Protein AF-A0A9D0G9B3-F1 (afdb_monomer_lite)

Radius of gyration: 35.23 Å; chains: 1; bounding box: 88×54×95 Å

pLDDT: mean 70.29, std 24.46, range [26.31, 97.94]

Foldseek 3Di:
DDDDPDDDPPPDDPPPDDPDPPPPPPPPPPPDDPDDPDDPDPDPPPVNVVVVVVVVVVVVVVVVVVCVVDDDDDDDDDDPVLQVVLVVCCVVVVDVHSVRSVVVVVVVVCVVCVVVVVVVVVVVVVVVVVVVVVVVVVVVVVVVVVVPPPPDDPDDDD

Structure (mmCIF, N/CA/C/O backbone):
data_AF-A0A9D0G9B3-F1
#
_entry.id   AF-A0A9D0G9B3-F1
#
loop_
_atom_site.group_PDB
_atom_site.id
_atom_site.type_symbol
_atom_site.label_atom_id
_atom_site.label_alt_id
_atom_site.label_comp_id
_atom_site.label_asym_id
_atom_site.label_entity_id
_atom_site.label_seq_id
_atom_site.pdbx_PDB_ins_code
_atom_site.Cartn_x
_atom_site.Cartn_y
_atom_site.Cartn_z
_atom_site.occupancy
_atom_site.B_iso_or_equiv
_atom_site.auth_seq_id
_atom_site.auth_comp_id
_atom_site.auth_asym_id
_atom_site.auth_atom_id
_atom_site.pdbx_PDB_model_num
ATOM 1 N N . MET A 1 1 ? -28.123 -44.249 -14.276 1.00 42.25 1 MET A N 1
ATOM 2 C CA . MET A 1 1 ? -26.913 -44.763 -14.942 1.00 42.25 1 MET A CA 1
ATOM 3 C C . MET A 1 1 ? -25.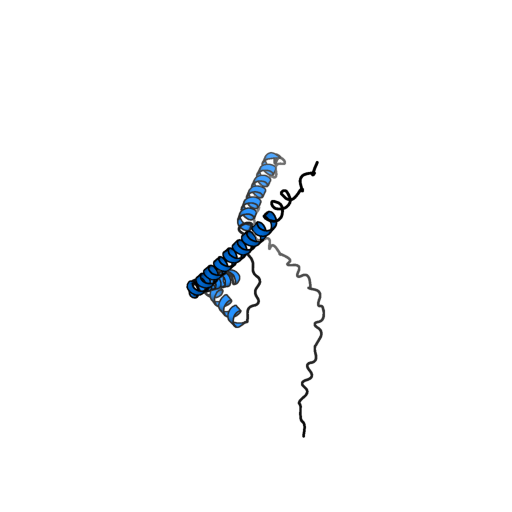841 -43.714 -14.762 1.00 42.25 1 MET A C 1
ATOM 5 O O . MET A 1 1 ? -26.049 -42.563 -15.113 1.00 42.25 1 MET A O 1
ATOM 9 N N . THR A 1 2 ? -24.833 -44.116 -14.010 1.00 41.25 2 THR A N 1
ATOM 10 C CA . THR A 1 2 ? -23.722 -43.370 -13.422 1.00 41.25 2 THR A CA 1
ATOM 11 C C . THR A 1 2 ? -22.561 -43.271 -14.396 1.00 41.25 2 THR A C 1
ATOM 13 O O . THR A 1 2 ? -22.170 -44.301 -14.929 1.00 41.25 2 THR A O 1
ATOM 16 N N . GLU A 1 3 ? -21.946 -42.098 -14.505 1.00 43.62 3 GLU A N 1
ATOM 17 C CA . GLU A 1 3 ? -20.531 -41.978 -14.865 1.00 43.62 3 GLU A CA 1
ATOM 18 C C . GLU A 1 3 ? -19.977 -40.733 -14.166 1.00 43.62 3 GLU A C 1
ATOM 20 O O . GLU A 1 3 ? -20.172 -39.599 -14.591 1.00 43.62 3 GLU A O 1
ATOM 25 N N . GLN A 1 4 ? -19.400 -40.960 -12.985 1.00 40.56 4 GLN A N 1
ATOM 26 C CA . GLN A 1 4 ? -18.558 -39.996 -12.288 1.00 40.56 4 GLN A CA 1
ATOM 27 C C . GLN A 1 4 ? -17.122 -40.334 -12.678 1.00 40.56 4 GLN A C 1
ATOM 29 O O . GLN A 1 4 ? -16.607 -41.387 -12.301 1.00 40.56 4 GLN A O 1
ATOM 34 N N . GLU A 1 5 ? -16.503 -39.466 -13.470 1.00 47.06 5 GLU A N 1
ATOM 35 C CA . GLU A 1 5 ? -15.103 -39.581 -13.854 1.00 47.06 5 GLU A CA 1
ATOM 36 C C . GLU A 1 5 ? -14.236 -39.196 -12.646 1.00 47.06 5 GLU A C 1
ATOM 38 O O . GLU A 1 5 ? -14.164 -38.042 -12.222 1.00 47.06 5 GLU A O 1
ATOM 43 N N . LYS A 1 6 ? -13.662 -40.219 -12.011 1.00 37.16 6 LYS A N 1
ATOM 44 C CA . LYS A 1 6 ? -12.799 -40.114 -10.835 1.00 37.16 6 LYS A CA 1
ATOM 45 C C . LYS A 1 6 ? -11.426 -39.608 -11.289 1.00 37.16 6 LYS A C 1
ATOM 47 O O . LYS A 1 6 ? -10.610 -40.390 -11.761 1.00 37.16 6 LYS A O 1
ATOM 52 N N . ILE A 1 7 ? -11.178 -38.307 -11.152 1.00 37.78 7 ILE A N 1
ATOM 53 C CA . ILE A 1 7 ? -9.847 -37.719 -11.351 1.00 37.78 7 ILE A CA 1
ATOM 54 C C . ILE A 1 7 ? -9.007 -38.046 -10.112 1.00 37.78 7 ILE A C 1
ATOM 56 O O . ILE A 1 7 ? -9.196 -37.485 -9.033 1.00 37.78 7 ILE A O 1
ATOM 60 N N . GLU A 1 8 ? -8.117 -39.017 -10.266 1.00 31.92 8 GLU A N 1
ATOM 61 C CA . GLU A 1 8 ? -7.150 -39.441 -9.261 1.00 31.92 8 GLU A CA 1
ATOM 62 C C . GLU A 1 8 ? -5.968 -38.461 -9.292 1.00 31.92 8 GLU A C 1
ATOM 64 O O . GLU A 1 8 ? -5.116 -38.511 -10.176 1.00 31.92 8 GLU A O 1
ATOM 69 N N . VAL A 1 9 ? -5.965 -37.494 -8.371 1.00 35.31 9 VAL A N 1
ATOM 70 C CA . VAL A 1 9 ? -4.849 -36.556 -8.199 1.00 35.31 9 VAL A CA 1
ATOM 71 C C . VAL A 1 9 ? -3.769 -37.271 -7.396 1.00 35.31 9 VAL A C 1
ATOM 73 O O . VAL A 1 9 ? -3.850 -37.379 -6.174 1.00 35.31 9 VAL A O 1
ATOM 76 N N . GLU A 1 10 ? -2.778 -37.805 -8.102 1.00 31.34 10 GLU A N 1
ATOM 77 C CA . GLU A 1 10 ? -1.566 -38.374 -7.521 1.00 31.34 10 GLU A CA 1
ATOM 78 C C . GLU A 1 10 ? -0.746 -37.242 -6.880 1.00 31.34 10 GLU A C 1
ATOM 80 O O . GLU A 1 10 ? -0.084 -36.449 -7.553 1.00 31.34 10 GLU A O 1
ATOM 85 N N . ILE A 1 11 ? -0.848 -37.125 -5.555 1.00 33.12 11 ILE A N 1
ATOM 86 C CA . ILE A 1 11 ? -0.044 -36.204 -4.751 1.00 33.12 11 ILE A CA 1
ATOM 87 C C . ILE A 1 11 ? 1.375 -36.775 -4.722 1.00 33.12 11 ILE A C 1
ATOM 89 O O . ILE A 1 11 ? 1.686 -37.644 -3.910 1.00 33.12 11 ILE A O 1
ATOM 93 N N . LYS A 1 12 ? 2.240 -36.303 -5.625 1.00 34.31 12 LYS A N 1
ATOM 94 C CA . LYS A 1 12 ? 3.684 -36.483 -5.468 1.00 34.31 12 LYS A CA 1
ATOM 95 C C . LYS A 1 12 ? 4.131 -35.671 -4.259 1.00 34.31 12 LYS A C 1
ATOM 97 O O . LYS A 1 12 ? 4.050 -34.444 -4.268 1.00 34.31 12 LYS A O 1
ATOM 102 N N . GLU A 1 13 ? 4.568 -36.375 -3.222 1.00 38.06 13 GLU A N 1
ATOM 103 C CA . GLU A 1 13 ? 5.281 -35.796 -2.088 1.00 38.06 13 GLU A CA 1
ATOM 104 C C . GLU A 1 13 ? 6.464 -34.964 -2.618 1.00 38.06 13 GLU A C 1
ATOM 106 O O . GLU A 1 13 ? 7.226 -35.466 -3.452 1.00 38.06 13 GLU A O 1
ATOM 111 N N . PRO A 1 14 ? 6.624 -33.692 -2.209 1.00 40.31 14 PRO A N 1
ATOM 112 C CA . PRO A 1 14 ? 7.809 -32.933 -2.562 1.00 40.31 14 PRO A CA 1
ATOM 113 C C . PRO A 1 14 ? 8.982 -33.530 -1.788 1.00 40.31 14 PRO A C 1
ATOM 115 O O . PRO A 1 14 ? 9.062 -33.417 -0.566 1.00 40.31 14 PRO A O 1
ATOM 118 N N . THR A 1 15 ? 9.862 -34.210 -2.514 1.00 37.06 15 THR A N 1
ATOM 119 C CA . THR A 1 15 ? 11.151 -34.694 -2.032 1.00 37.06 15 THR A CA 1
ATOM 120 C C . THR A 1 15 ? 11.890 -33.538 -1.356 1.00 37.06 15 THR A C 1
ATOM 122 O O . THR A 1 15 ? 12.066 -32.479 -1.961 1.00 37.06 15 THR A O 1
ATOM 125 N N . GLU A 1 16 ? 12.301 -33.729 -0.100 1.00 39.22 16 GLU A N 1
ATOM 126 C CA . GLU A 1 16 ? 13.211 -32.830 0.613 1.00 39.22 16 GLU A CA 1
ATOM 127 C C . GLU A 1 16 ? 14.571 -32.824 -0.097 1.00 39.22 16 GLU A C 1
ATOM 129 O O . GLU A 1 16 ? 15.481 -33.583 0.234 1.00 39.22 16 GLU A O 1
ATOM 134 N N . GLU A 1 17 ? 14.717 -31.967 -1.101 1.00 45.44 17 GLU A N 1
ATOM 135 C CA . GLU A 1 17 ? 16.024 -31.560 -1.594 1.00 45.44 17 GLU A CA 1
ATOM 136 C C . GLU A 1 17 ? 16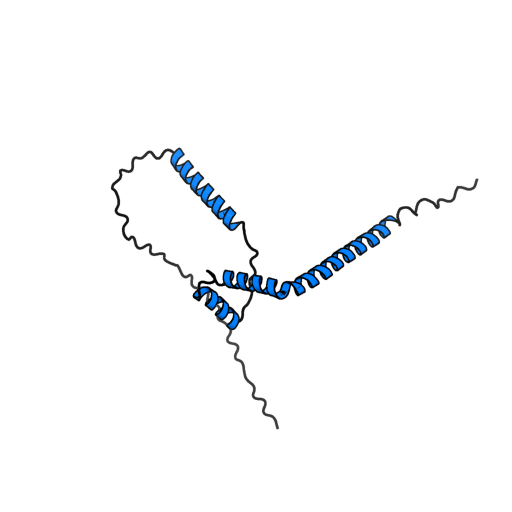.564 -30.496 -0.637 1.00 45.44 17 GLU A C 1
ATOM 138 O O . GLU A 1 17 ? 16.150 -29.335 -0.626 1.00 45.44 17 GLU A O 1
ATOM 143 N N . THR A 1 18 ? 17.471 -30.939 0.233 1.00 38.81 18 THR A N 1
ATOM 144 C CA . THR A 1 18 ? 18.415 -30.100 0.979 1.00 38.81 18 THR A CA 1
ATOM 145 C C . THR A 1 18 ? 18.911 -28.959 0.085 1.00 38.81 18 THR A C 1
ATOM 147 O O . THR A 1 18 ? 19.393 -29.252 -1.010 1.00 38.81 18 THR A O 1
ATOM 150 N N . PRO A 1 19 ? 18.845 -27.682 0.508 1.00 40.44 19 PRO A N 1
ATOM 151 C CA . PRO A 1 19 ? 19.373 -26.593 -0.298 1.00 40.44 19 PRO A CA 1
ATOM 152 C C . PRO A 1 19 ? 20.883 -26.779 -0.445 1.00 40.44 19 PRO A C 1
ATOM 154 O O . PRO A 1 19 ? 21.645 -26.669 0.519 1.00 40.44 19 PRO A O 1
ATOM 157 N N . GLU A 1 20 ? 21.287 -27.102 -1.669 1.00 39.25 20 GLU A N 1
ATOM 158 C CA . GLU A 1 20 ? 22.665 -27.086 -2.122 1.00 39.25 20 GLU A CA 1
ATOM 159 C C . GLU A 1 20 ? 23.221 -25.688 -1.826 1.00 39.25 20 GLU A C 1
ATOM 161 O O . GLU A 1 20 ? 22.672 -24.666 -2.248 1.00 39.25 20 GLU A O 1
ATOM 166 N N . GLN A 1 21 ? 24.256 -25.634 -0.991 1.00 33.56 21 GLN A N 1
ATOM 167 C CA . GLN A 1 21 ? 24.939 -24.392 -0.670 1.00 33.56 21 GLN A CA 1
ATOM 168 C C . GLN A 1 21 ? 25.599 -23.905 -1.956 1.00 33.56 21 GLN A C 1
ATOM 170 O O . GLN A 1 21 ? 26.633 -24.422 -2.366 1.00 33.56 21 GLN A O 1
ATOM 175 N N . VAL A 1 22 ? 24.988 -22.917 -2.606 1.00 35.47 22 VAL A N 1
ATOM 176 C CA . VAL A 1 22 ? 25.660 -22.142 -3.643 1.00 35.47 22 VAL A CA 1
ATOM 177 C C . VAL A 1 22 ? 26.736 -21.324 -2.933 1.00 35.47 22 VAL A C 1
ATOM 179 O O . VAL A 1 22 ? 26.480 -20.234 -2.420 1.00 35.47 22 VAL A O 1
ATOM 182 N N . GLU A 1 23 ? 27.942 -21.881 -2.859 1.00 28.97 23 GLU A N 1
ATOM 183 C CA . GLU A 1 23 ? 29.153 -21.105 -2.635 1.00 28.97 23 GLU A CA 1
ATOM 184 C C . GLU A 1 23 ? 29.267 -20.123 -3.802 1.00 28.97 23 GLU A C 1
ATOM 186 O O . GLU A 1 23 ? 29.666 -20.469 -4.913 1.00 28.97 23 GLU A O 1
ATOM 191 N N . VAL A 1 24 ? 28.859 -18.876 -3.568 1.00 31.81 24 VAL A N 1
ATOM 192 C CA . VAL A 1 24 ? 29.228 -17.774 -4.450 1.00 31.81 24 VAL A CA 1
ATOM 193 C C . VAL A 1 24 ? 30.719 -17.549 -4.234 1.00 31.81 24 VAL A C 1
ATOM 195 O O . VAL A 1 24 ? 31.136 -16.776 -3.370 1.00 31.81 24 VAL A O 1
ATOM 198 N N . GLU A 1 25 ? 31.530 -18.274 -4.998 1.00 26.64 25 GLU A N 1
ATOM 199 C CA . GLU A 1 25 ? 32.941 -17.977 -5.166 1.00 26.64 25 GLU A CA 1
ATOM 200 C C . GLU A 1 25 ? 33.021 -16.614 -5.862 1.00 26.64 25 GLU A C 1
ATOM 202 O O . GLU A 1 25 ? 32.868 -16.481 -7.076 1.00 26.64 25 GLU A O 1
ATOM 207 N N . VAL A 1 26 ? 33.188 -15.551 -5.072 1.00 27.42 26 VAL A N 1
ATOM 208 C CA . VAL A 1 26 ? 33.574 -14.247 -5.604 1.00 27.42 26 VAL A CA 1
ATOM 209 C C . VAL A 1 26 ? 35.020 -14.393 -6.061 1.00 27.42 26 VAL A C 1
ATOM 211 O O . VAL A 1 26 ? 35.959 -14.107 -5.319 1.00 27.42 26 VAL A O 1
ATOM 214 N N . THR A 1 27 ? 35.209 -14.856 -7.295 1.00 26.31 27 THR A N 1
ATOM 215 C CA . THR A 1 27 ? 36.460 -14.669 -8.020 1.00 26.31 27 THR A CA 1
ATOM 216 C C . THR A 1 27 ? 36.636 -13.172 -8.223 1.00 26.31 27 THR A C 1
ATOM 218 O O . THR A 1 27 ? 36.110 -12.584 -9.168 1.00 26.31 27 THR A O 1
ATOM 221 N N . VAL A 1 28 ? 37.352 -12.537 -7.295 1.00 32.00 28 VAL A N 1
ATOM 222 C CA . VAL A 1 28 ? 37.934 -11.217 -7.512 1.00 32.00 28 VAL A CA 1
ATOM 223 C C . VAL A 1 28 ? 38.968 -11.406 -8.616 1.00 32.00 28 VAL A C 1
ATOM 225 O O . VAL A 1 28 ? 40.077 -11.874 -8.373 1.00 32.00 28 VAL A O 1
ATOM 228 N N . THR A 1 29 ? 38.574 -11.125 -9.857 1.00 29.83 29 THR A N 1
ATOM 229 C CA . THR A 1 29 ? 39.514 -10.979 -10.964 1.00 29.83 29 THR A CA 1
ATOM 230 C C . THR A 1 29 ? 40.436 -9.818 -10.624 1.00 29.83 29 THR A C 1
ATOM 232 O O . THR A 1 29 ? 40.000 -8.671 -10.517 1.00 29.83 29 THR A O 1
ATOM 235 N N . ASP A 1 30 ? 41.697 -10.166 -10.394 1.00 38.31 30 ASP A N 1
ATOM 236 C CA . ASP A 1 30 ? 42.811 -9.322 -9.965 1.00 38.31 30 ASP A CA 1
ATOM 237 C C . ASP A 1 30 ? 43.290 -8.418 -11.121 1.00 38.31 30 ASP A C 1
ATOM 239 O O . ASP A 1 30 ? 44.452 -8.441 -11.529 1.00 38.31 30 ASP A O 1
ATOM 243 N N . ASP A 1 31 ? 42.370 -7.653 -11.718 1.00 33.81 31 ASP A N 1
ATOM 244 C CA . ASP A 1 31 ? 42.687 -6.763 -12.830 1.00 33.81 31 ASP A CA 1
ATOM 245 C C . ASP A 1 31 ? 43.099 -5.374 -12.320 1.00 33.81 31 ASP A C 1
ATOM 247 O O . ASP A 1 31 ? 42.295 -4.526 -11.933 1.00 33.81 31 ASP A O 1
ATOM 251 N N . ALA A 1 32 ? 44.416 -5.175 -12.367 1.00 40.66 32 ALA A N 1
ATOM 252 C CA . ALA A 1 32 ? 45.122 -3.902 -12.444 1.00 40.66 32 ALA A CA 1
ATOM 253 C C . ALA A 1 32 ? 44.965 -2.921 -11.266 1.00 40.66 32 ALA A C 1
ATOM 255 O O . ALA A 1 32 ? 44.482 -1.798 -11.411 1.00 40.66 32 ALA A O 1
ATOM 256 N N . ILE A 1 33 ? 45.597 -3.258 -10.138 1.00 36.09 33 ILE A N 1
ATOM 257 C CA . ILE A 1 33 ? 46.262 -2.243 -9.309 1.00 36.09 33 ILE A CA 1
ATOM 258 C C . ILE A 1 33 ? 47.756 -2.319 -9.617 1.00 36.09 33 ILE A C 1
ATOM 260 O O . ILE A 1 33 ? 48.495 -3.132 -9.063 1.00 36.09 33 ILE A O 1
ATOM 264 N N . THR A 1 34 ? 48.221 -1.456 -10.522 1.00 39.44 34 THR A N 1
ATOM 265 C CA . THR A 1 34 ? 49.647 -1.143 -10.648 1.00 39.44 34 THR A CA 1
ATOM 266 C C . THR A 1 34 ? 50.179 -0.750 -9.277 1.00 39.44 34 THR A C 1
ATOM 268 O O . THR A 1 34 ? 49.787 0.271 -8.716 1.00 39.44 34 THR A O 1
ATOM 271 N N . ARG A 1 35 ? 51.054 -1.596 -8.742 1.00 34.38 35 ARG A N 1
ATOM 272 C CA . ARG A 1 35 ? 51.742 -1.446 -7.464 1.00 34.38 35 ARG A CA 1
ATOM 273 C C . ARG A 1 35 ? 52.723 -0.270 -7.572 1.00 34.38 35 ARG A C 1
ATOM 275 O O . ARG A 1 35 ? 53.702 -0.397 -8.308 1.00 34.38 35 ARG A O 1
ATOM 282 N N . PRO A 1 36 ? 52.538 0.867 -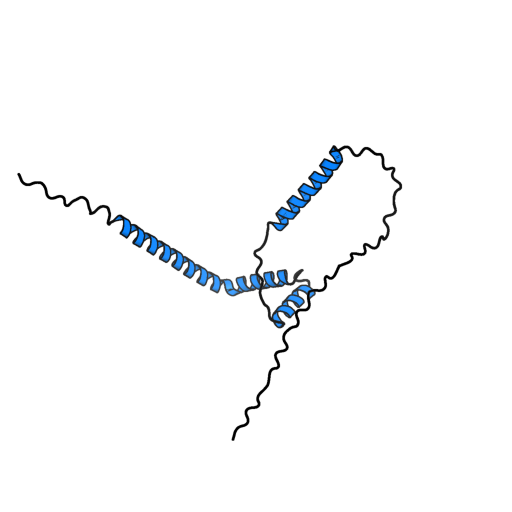6.876 1.00 40.00 36 PRO A N 1
ATOM 283 C CA . PRO A 1 36 ? 53.684 1.701 -6.585 1.00 40.00 36 PRO A CA 1
ATOM 284 C C . PRO A 1 36 ? 54.489 0.956 -5.517 1.00 40.00 36 PRO A C 1
ATOM 286 O O . PRO A 1 36 ? 53.988 0.631 -4.441 1.00 40.00 36 PRO A O 1
ATOM 289 N N . GLU A 1 37 ? 55.727 0.620 -5.860 1.00 44.75 37 GLU A N 1
ATOM 290 C CA . GLU A 1 37 ? 56.758 0.104 -4.963 1.00 44.75 37 GLU A CA 1
ATOM 291 C C . GLU A 1 37 ? 57.032 1.145 -3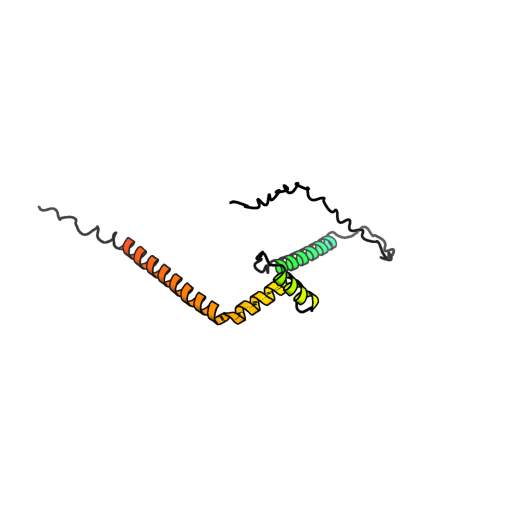.859 1.00 44.75 37 GLU A C 1
ATOM 293 O O . GLU A 1 37 ? 58.010 1.891 -3.937 1.00 44.75 37 GLU A O 1
ATOM 298 N N . ASP A 1 38 ? 56.166 1.255 -2.846 1.00 43.09 38 ASP A N 1
ATOM 299 C CA . ASP A 1 38 ? 56.427 2.110 -1.690 1.00 43.09 38 ASP A CA 1
ATOM 300 C C . ASP A 1 38 ? 56.800 1.280 -0.463 1.00 43.09 38 ASP A C 1
ATOM 302 O O . ASP A 1 38 ? 56.161 0.301 -0.071 1.00 43.09 38 ASP A O 1
ATOM 306 N N . LYS A 1 39 ? 57.937 1.658 0.104 1.00 38.88 39 LYS A N 1
ATOM 307 C CA . LYS A 1 39 ? 58.703 0.903 1.088 1.00 38.88 39 LYS A CA 1
ATOM 308 C C . LYS A 1 39 ? 57.882 0.773 2.368 1.00 38.88 39 LYS A C 1
ATOM 310 O O . LYS A 1 39 ? 57.659 1.766 3.060 1.00 38.88 39 LYS A O 1
ATOM 315 N N . PHE A 1 40 ? 57.500 -0.449 2.741 1.00 41.16 40 PHE A N 1
ATOM 316 C CA . PHE A 1 40 ? 56.898 -0.714 4.049 1.00 41.16 40 PHE A CA 1
ATOM 317 C C . PHE A 1 40 ? 57.924 -0.428 5.157 1.00 41.16 40 PHE A C 1
ATOM 319 O O . PHE A 1 40 ? 58.782 -1.250 5.478 1.00 41.16 40 PHE A O 1
ATOM 326 N N . LYS A 1 41 ? 57.859 0.779 5.727 1.00 46.94 41 LYS A N 1
ATOM 327 C CA . LYS A 1 41 ? 58.580 1.152 6.947 1.00 46.94 41 LYS A CA 1
ATOM 328 C C . LYS A 1 41 ? 57.798 0.599 8.149 1.00 46.94 41 LYS A C 1
ATOM 330 O O . LYS A 1 41 ? 56.629 0.961 8.309 1.00 46.94 41 LYS A O 1
ATOM 335 N N . PRO A 1 42 ? 58.398 -0.238 9.016 1.00 44.78 42 PRO A N 1
ATOM 336 C CA . PRO A 1 42 ? 57.719 -0.757 10.194 1.00 44.78 42 PRO A CA 1
ATOM 337 C C . PRO A 1 42 ? 57.636 0.373 11.221 1.00 44.78 42 PRO A C 1
ATOM 339 O O . PRO A 1 42 ? 58.605 0.715 11.890 1.00 44.78 42 PRO A O 1
ATOM 342 N N . GLY A 1 43 ? 56.480 1.022 11.279 1.00 52.84 43 GLY A N 1
ATOM 343 C CA . GLY A 1 43 ? 56.284 2.172 1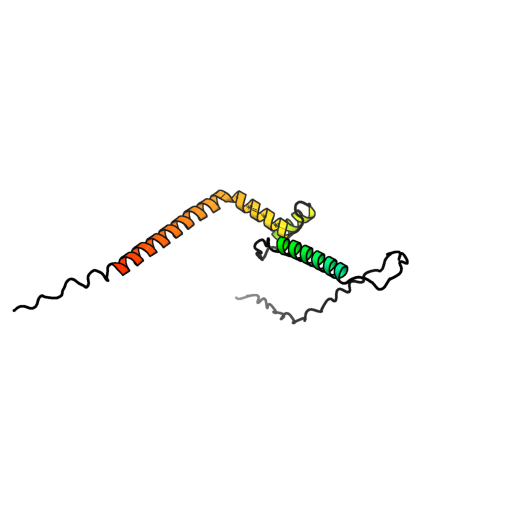2.153 1.00 52.84 43 GLY A CA 1
ATOM 344 C C . GLY A 1 43 ? 54.896 2.779 12.049 1.00 52.84 43 GLY A C 1
ATOM 345 O O . GLY A 1 43 ? 54.754 3.992 12.186 1.00 52.84 43 GLY A O 1
ATOM 346 N N . ARG A 1 44 ? 53.858 1.973 11.788 1.00 55.72 44 ARG A N 1
ATOM 347 C CA . ARG A 1 44 ? 52.483 2.465 11.897 1.00 55.72 44 ARG A CA 1
ATOM 348 C C . ARG A 1 44 ? 52.159 2.556 13.382 1.00 55.72 44 ARG A C 1
ATOM 350 O O . ARG A 1 44 ? 51.861 1.563 14.039 1.00 55.72 44 ARG A O 1
ATOM 357 N N . THR A 1 45 ? 52.341 3.752 13.929 1.00 67.38 45 THR A N 1
ATOM 358 C CA . THR A 1 45 ? 52.042 4.054 15.327 1.00 67.38 45 THR A CA 1
ATOM 359 C C . THR A 1 45 ? 50.605 3.642 15.638 1.00 67.38 45 THR A C 1
ATOM 361 O O . THR A 1 45 ? 49.688 3.877 14.852 1.00 67.38 45 THR A O 1
ATOM 364 N N . THR A 1 46 ? 50.403 3.053 16.815 1.00 63.56 46 THR A N 1
ATOM 365 C CA . THR A 1 46 ? 49.102 2.604 17.347 1.00 63.56 46 THR A CA 1
ATOM 366 C C . THR A 1 46 ? 47.998 3.667 17.255 1.00 63.56 46 THR A C 1
ATOM 368 O O . THR A 1 46 ? 46.818 3.333 17.216 1.00 63.56 46 THR A O 1
ATOM 371 N N . LYS A 1 47 ? 48.374 4.949 17.151 1.00 65.69 47 LYS A N 1
ATOM 372 C CA . LYS A 1 47 ? 47.480 6.087 16.912 1.00 65.69 47 LYS A CA 1
ATOM 373 C C . LYS A 1 47 ? 46.803 6.066 15.535 1.00 65.69 47 LYS A C 1
ATOM 375 O O . LYS A 1 47 ? 45.600 6.273 15.488 1.00 65.69 47 LYS A O 1
ATOM 380 N N . GLN A 1 48 ? 47.521 5.759 14.452 1.00 72.06 48 GLN A N 1
ATOM 381 C CA . GLN A 1 48 ? 46.948 5.745 13.095 1.00 72.06 48 GLN A CA 1
ATOM 382 C C . GLN A 1 48 ? 46.008 4.554 12.870 1.00 72.06 48 GLN A C 1
ATOM 384 O O . GLN A 1 48 ? 45.002 4.673 12.178 1.00 72.06 48 GLN A O 1
ATOM 389 N N . LEU A 1 49 ? 46.305 3.404 13.485 1.00 69.81 49 LEU A N 1
ATOM 390 C CA . LEU A 1 49 ? 45.400 2.252 13.474 1.00 69.81 49 LEU A CA 1
ATOM 391 C C . LEU A 1 49 ? 44.126 2.545 14.279 1.00 69.81 49 LEU A C 1
ATOM 393 O O . LEU A 1 49 ? 43.028 2.223 13.841 1.00 69.81 49 LEU A O 1
ATOM 397 N N . LYS A 1 50 ? 44.264 3.213 15.430 1.00 73.62 50 LYS A N 1
ATOM 398 C CA . LYS A 1 50 ? 43.130 3.632 16.262 1.00 73.62 50 LYS A CA 1
ATOM 399 C C . LYS A 1 50 ? 42.247 4.674 15.571 1.00 73.62 50 LYS A C 1
ATOM 401 O O . LYS A 1 50 ? 41.040 4.680 15.780 1.00 73.62 50 LYS A O 1
ATOM 406 N N . GLU A 1 51 ? 42.835 5.541 14.756 1.00 79.19 51 GLU A N 1
ATOM 407 C CA . GLU A 1 51 ? 42.108 6.534 13.964 1.00 79.19 51 GLU A CA 1
ATOM 408 C C . GLU A 1 51 ? 41.317 5.880 12.823 1.00 79.19 51 GLU A C 1
ATOM 410 O O . GLU A 1 51 ? 40.130 6.156 12.677 1.00 79.19 51 GLU A O 1
ATOM 415 N N . ALA A 1 52 ? 41.915 4.917 12.112 1.00 75.75 52 ALA A N 1
ATOM 416 C CA . ALA A 1 52 ? 41.207 4.122 11.107 1.00 75.75 52 ALA A CA 1
ATOM 417 C C . ALA A 1 52 ? 40.057 3.291 11.711 1.00 75.75 52 ALA A C 1
ATOM 419 O O . ALA A 1 52 ? 38.975 3.231 11.132 1.00 75.75 52 ALA A O 1
ATOM 420 N N . LEU A 1 53 ? 40.257 2.701 12.897 1.00 71.00 53 LEU A N 1
ATOM 421 C CA . LEU A 1 53 ? 39.198 1.981 13.615 1.00 71.00 53 LEU A CA 1
ATOM 422 C C . LEU A 1 53 ? 38.065 2.915 14.051 1.00 71.00 53 LEU A C 1
ATOM 424 O O . LEU A 1 53 ? 36.905 2.591 13.836 1.00 71.00 53 LEU A O 1
ATOM 428 N N . ARG A 1 54 ? 38.382 4.108 14.570 1.00 78.31 54 ARG A N 1
ATOM 429 C CA . ARG A 1 54 ? 37.368 5.122 14.902 1.00 78.31 54 ARG A CA 1
ATOM 430 C C . ARG A 1 54 ? 36.576 5.585 13.687 1.00 78.31 54 ARG A C 1
ATOM 432 O O . ARG A 1 54 ? 35.384 5.853 13.797 1.00 78.31 54 ARG A O 1
ATOM 439 N N . GLN A 1 55 ? 37.227 5.685 12.534 1.00 79.12 55 GLN A N 1
ATOM 440 C CA . GLN A 1 55 ? 36.556 6.084 11.307 1.00 79.12 55 GLN A CA 1
ATOM 441 C C . GLN A 1 55 ? 35.644 4.967 10.777 1.00 79.12 55 GLN A C 1
ATOM 443 O O . GLN A 1 55 ? 34.516 5.246 10.368 1.00 79.12 55 GLN A O 1
ATOM 448 N N . ALA A 1 56 ? 36.064 3.705 10.888 1.00 77.88 56 ALA A N 1
ATOM 449 C CA . ALA A 1 56 ? 35.212 2.550 10.610 1.00 77.88 56 ALA A CA 1
ATOM 450 C C . ALA A 1 56 ? 34.019 2.463 11.580 1.00 77.88 56 ALA A C 1
ATOM 452 O O . ALA A 1 56 ? 32.897 2.236 11.139 1.00 77.88 56 ALA A O 1
ATOM 453 N N . GLU A 1 57 ? 34.231 2.728 12.873 1.00 78.94 57 GLU A N 1
ATOM 454 C CA . GLU A 1 57 ? 33.164 2.823 13.878 1.00 78.94 57 GLU A CA 1
ATOM 455 C C . GLU A 1 57 ? 32.171 3.946 13.546 1.00 78.94 57 GLU A C 1
ATOM 457 O O . GLU A 1 57 ? 30.966 3.722 13.599 1.00 78.94 57 GLU A O 1
ATOM 462 N N . SER A 1 58 ? 32.637 5.129 13.127 1.00 80.12 58 SER A N 1
ATOM 463 C CA . SER A 1 58 ? 31.735 6.221 12.727 1.00 80.12 58 SER A CA 1
ATOM 464 C C . SER A 1 58 ? 30.924 5.904 11.469 1.00 80.12 58 SER A C 1
ATOM 466 O O . SER A 1 58 ? 29.762 6.292 11.373 1.00 80.12 58 SER A O 1
ATOM 468 N N . PHE A 1 59 ? 31.505 5.163 10.523 1.00 77.06 59 PHE A N 1
ATOM 469 C CA . PHE A 1 59 ? 30.805 4.726 9.319 1.00 77.06 59 PHE A CA 1
ATOM 470 C C . PHE A 1 59 ? 29.783 3.632 9.642 1.00 77.06 59 PHE A C 1
ATOM 472 O O . PHE A 1 59 ? 28.652 3.690 9.170 1.00 77.06 59 PHE A O 1
ATOM 479 N N . ALA A 1 60 ? 30.148 2.678 10.502 1.00 78.81 60 ALA A N 1
ATOM 480 C CA . ALA A 1 60 ? 29.238 1.654 11.000 1.00 78.81 60 ALA A CA 1
ATOM 481 C C . ALA A 1 60 ? 28.076 2.269 11.791 1.00 78.81 60 ALA A C 1
ATOM 483 O O . ALA A 1 60 ? 26.938 1.839 11.625 1.00 78.81 60 ALA A O 1
ATOM 484 N N . GLN A 1 61 ? 28.336 3.307 12.591 1.00 79.75 61 GLN A N 1
ATOM 485 C CA . GLN A 1 61 ? 27.304 4.032 13.325 1.00 79.75 61 GLN A CA 1
ATOM 486 C C . GLN A 1 61 ? 26.364 4.784 12.377 1.00 79.75 61 GLN A C 1
ATOM 488 O O . GLN A 1 61 ? 25.155 4.653 12.515 1.00 79.75 61 GLN A O 1
ATOM 493 N N . ALA A 1 62 ? 26.894 5.499 11.378 1.00 75.88 62 ALA A N 1
ATOM 494 C CA . ALA A 1 62 ? 26.081 6.209 10.388 1.00 75.88 62 ALA A CA 1
ATOM 495 C C . ALA A 1 62 ? 25.255 5.251 9.511 1.00 75.88 62 ALA A C 1
ATOM 497 O O . ALA A 1 62 ? 24.094 5.523 9.212 1.00 75.88 62 ALA A O 1
ATOM 498 N N . LEU A 1 63 ? 25.825 4.101 9.134 1.00 66.56 63 LEU A N 1
ATOM 499 C CA . LEU A 1 63 ? 25.108 3.052 8.413 1.00 66.56 63 LEU A CA 1
ATOM 500 C C . LEU A 1 63 ? 24.038 2.407 9.298 1.00 66.56 63 LEU A C 1
ATOM 502 O O . LEU A 1 63 ? 22.923 2.192 8.838 1.00 66.56 63 LEU A O 1
ATOM 506 N N . SER A 1 64 ? 24.351 2.134 10.567 1.00 67.19 64 SER A N 1
ATOM 507 C CA . SER A 1 64 ? 23.399 1.605 11.545 1.00 67.19 64 SER A CA 1
ATOM 508 C C . SER A 1 64 ? 22.262 2.588 11.816 1.00 67.19 64 SER A C 1
ATOM 510 O O . SER A 1 64 ? 21.127 2.151 11.936 1.00 67.19 64 SER A O 1
ATOM 512 N N . GLU A 1 65 ? 22.532 3.890 11.869 1.00 70.19 65 GLU A N 1
ATOM 513 C CA . GLU A 1 65 ? 21.531 4.945 12.052 1.00 70.19 65 GLU A CA 1
ATOM 514 C C . GLU A 1 65 ? 20.639 5.092 10.807 1.00 70.19 65 GLU A C 1
ATOM 516 O O . GLU A 1 65 ? 19.413 5.128 10.919 1.00 70.19 65 GLU A O 1
ATOM 521 N N . ALA A 1 66 ? 21.223 5.034 9.604 1.00 60.31 66 ALA A N 1
ATOM 522 C CA . ALA A 1 66 ? 20.475 4.993 8.346 1.00 60.31 66 ALA A CA 1
ATOM 523 C C . ALA A 1 66 ? 19.613 3.721 8.215 1.00 60.31 66 ALA A C 1
ATOM 525 O O . ALA A 1 66 ? 18.478 3.782 7.746 1.00 60.31 66 ALA A O 1
ATOM 526 N N . LEU A 1 67 ? 20.117 2.572 8.681 1.00 58.97 67 LEU A N 1
ATOM 527 C CA . LEU A 1 67 ? 19.366 1.316 8.764 1.00 58.97 67 LEU A CA 1
ATOM 528 C C . LEU A 1 67 ? 18.390 1.267 9.942 1.00 58.97 67 LEU A C 1
ATOM 530 O O . LEU A 1 67 ? 17.521 0.405 9.928 1.00 58.97 67 LEU A O 1
ATOM 534 N N . GLN A 1 68 ? 18.519 2.120 10.961 1.00 57.12 68 GLN A N 1
ATOM 535 C CA . GLN A 1 68 ? 17.598 2.220 12.101 1.00 57.12 68 GLN A CA 1
ATOM 536 C C . GLN A 1 68 ? 16.340 3.025 11.771 1.00 57.12 68 GLN A C 1
ATOM 538 O O . GLN A 1 68 ? 15.344 2.875 12.475 1.00 57.12 68 GLN A O 1
ATOM 543 N N . GLY A 1 69 ? 16.317 3.760 10.656 1.00 52.41 69 GLY A N 1
ATOM 544 C CA . GLY A 1 69 ? 15.095 4.283 10.039 1.00 52.41 69 GLY A CA 1
ATOM 545 C C . GLY A 1 69 ? 14.208 3.191 9.427 1.00 52.41 69 GLY A C 1
ATOM 546 O O . GLY A 1 69 ? 13.616 3.409 8.372 1.00 52.41 69 GLY A O 1
ATOM 547 N N . ARG A 1 70 ? 14.160 1.992 10.031 1.00 56.22 70 ARG A N 1
ATOM 548 C CA . ARG A 1 70 ? 13.443 0.824 9.509 1.00 56.22 70 ARG A CA 1
ATOM 549 C C . ARG A 1 70 ? 11.978 1.185 9.320 1.00 56.22 70 ARG A C 1
ATOM 551 O O . ARG A 1 70 ? 11.226 1.292 10.284 1.00 56.22 70 ARG A O 1
ATOM 558 N N . GLY A 1 71 ? 11.580 1.338 8.061 1.00 67.75 71 GLY A N 1
ATOM 559 C CA . GLY A 1 71 ? 10.181 1.246 7.682 1.00 67.75 71 GLY A CA 1
ATOM 560 C C . GLY A 1 71 ? 9.625 -0.104 8.134 1.00 67.75 71 GLY A C 1
ATOM 561 O O . GLY A 1 71 ? 10.341 -1.107 8.172 1.00 67.75 71 GLY A O 1
ATOM 562 N N . ASN A 1 72 ? 8.347 -0.127 8.502 1.00 81.25 72 ASN A N 1
ATOM 563 C CA . ASN A 1 72 ? 7.661 -1.373 8.821 1.00 81.25 72 ASN A CA 1
ATOM 564 C C . ASN A 1 72 ? 7.698 -2.291 7.592 1.00 81.25 72 ASN A C 1
ATOM 566 O O . ASN A 1 72 ? 7.291 -1.881 6.504 1.00 81.25 72 ASN A O 1
ATOM 570 N N . VAL A 1 73 ? 8.183 -3.522 7.762 1.00 85.25 73 VAL A N 1
ATOM 571 C CA . VAL A 1 73 ? 8.237 -4.510 6.680 1.00 85.25 73 VAL A CA 1
ATOM 572 C C . VAL A 1 73 ? 7.025 -5.418 6.788 1.00 85.25 73 VAL A C 1
ATOM 574 O O . VAL A 1 73 ? 6.818 -6.075 7.806 1.00 85.25 73 VAL A O 1
ATOM 577 N N . VAL A 1 74 ? 6.236 -5.469 5.719 1.00 87.31 74 VAL A N 1
ATOM 578 C CA . VAL A 1 74 ? 5.098 -6.380 5.591 1.00 87.31 74 VAL A CA 1
ATOM 579 C C . VAL A 1 74 ? 5.383 -7.320 4.427 1.00 87.31 74 VAL A C 1
ATOM 581 O O . VAL A 1 74 ? 5.614 -6.869 3.307 1.00 87.31 74 VAL A O 1
ATOM 584 N N . MET A 1 75 ? 5.377 -8.628 4.687 1.00 91.12 75 MET A N 1
ATOM 585 C CA . MET A 1 75 ? 5.452 -9.645 3.639 1.00 91.12 75 MET A CA 1
ATOM 586 C C . MET A 1 75 ? 4.030 -9.974 3.175 1.00 91.12 75 MET A C 1
ATOM 588 O O . MET A 1 75 ? 3.192 -10.361 3.987 1.00 91.12 75 MET A O 1
ATOM 592 N N . VAL A 1 76 ? 3.750 -9.814 1.881 1.00 91.62 76 VAL A N 1
ATOM 593 C CA . VAL A 1 76 ? 2.417 -10.036 1.298 1.00 91.62 76 VAL A CA 1
ATOM 594 C C . VAL A 1 76 ? 2.533 -11.003 0.126 1.00 91.62 76 VAL A C 1
ATOM 596 O O . VAL A 1 76 ? 3.464 -10.909 -0.671 1.00 91.62 76 VAL A O 1
ATOM 599 N N . ARG A 1 77 ? 1.582 -11.935 0.014 1.00 95.44 77 ARG A N 1
ATOM 600 C CA . ARG A 1 77 ? 1.431 -12.767 -1.185 1.00 95.44 77 ARG A CA 1
ATOM 601 C C . ARG A 1 77 ? 0.737 -11.951 -2.271 1.00 95.44 77 ARG A C 1
ATOM 603 O O . ARG A 1 77 ? -0.330 -11.397 -2.022 1.00 95.44 77 ARG A O 1
ATOM 610 N N . VAL A 1 78 ? 1.325 -11.914 -3.457 1.00 94.94 78 VAL A N 1
ATOM 611 C CA . VAL A 1 78 ? 0.767 -11.247 -4.640 1.00 94.94 78 VAL A CA 1
ATOM 612 C C . VAL A 1 78 ? 0.460 -12.283 -5.715 1.00 94.94 78 VAL A C 1
ATOM 614 O O . VAL A 1 78 ? 1.089 -13.340 -5.747 1.00 94.94 78 VAL A O 1
ATOM 617 N N . ASN A 1 79 ? -0.533 -12.004 -6.556 1.00 97.06 79 ASN A N 1
ATOM 618 C CA . ASN A 1 79 ? -0.806 -12.804 -7.747 1.00 97.06 79 ASN A CA 1
ATOM 619 C C . ASN A 1 79 ? 0.152 -12.416 -8.889 1.00 97.06 79 ASN A C 1
ATOM 621 O O . ASN A 1 79 ? 0.802 -11.369 -8.837 1.00 97.06 79 ASN A O 1
ATOM 625 N N . ASP A 1 80 ? 0.201 -13.245 -9.932 1.00 97.75 80 ASP A N 1
ATOM 626 C CA . ASP A 1 80 ? 1.104 -13.047 -11.075 1.00 97.75 80 ASP A CA 1
ATOM 627 C C . ASP A 1 80 ? 0.847 -11.721 -11.807 1.00 97.75 80 ASP A C 1
ATOM 629 O O . ASP A 1 80 ? 1.782 -11.052 -12.238 1.00 97.75 80 ASP A O 1
ATOM 633 N N . GLU A 1 81 ? -0.417 -11.298 -11.891 1.00 97.56 81 GLU A N 1
ATOM 634 C CA . GLU A 1 81 ? -0.806 -10.026 -12.509 1.00 97.56 81 GLU A CA 1
ATOM 635 C C . GLU A 1 81 ? -0.252 -8.818 -11.740 1.00 97.56 81 GLU A C 1
ATOM 637 O O . GLU A 1 81 ? 0.379 -7.942 -12.331 1.00 97.56 81 GLU A O 1
ATOM 642 N N . ALA A 1 82 ? -0.428 -8.773 -10.413 1.00 95.50 82 ALA A N 1
ATOM 643 C CA . ALA A 1 82 ? 0.133 -7.689 -9.614 1.00 95.50 82 ALA A CA 1
ATOM 644 C C . ALA A 1 82 ? 1.663 -7.697 -9.672 1.00 95.50 82 ALA A C 1
ATOM 646 O O . ALA A 1 82 ? 2.265 -6.631 -9.776 1.00 95.50 82 ALA A O 1
ATOM 647 N N . LEU A 1 83 ? 2.293 -8.877 -9.650 1.00 96.88 83 LEU A N 1
ATOM 648 C CA . LEU A 1 83 ? 3.742 -8.992 -9.788 1.00 96.88 83 LEU A CA 1
ATOM 649 C C . LEU A 1 83 ? 4.230 -8.405 -11.121 1.00 96.88 83 LEU A C 1
ATOM 651 O O . LEU A 1 83 ? 5.162 -7.604 -11.115 1.00 96.88 83 LEU A O 1
ATOM 655 N N . ALA A 1 84 ? 3.554 -8.715 -12.230 1.00 97.94 84 ALA A N 1
ATOM 656 C CA . ALA A 1 84 ? 3.877 -8.164 -13.545 1.00 97.94 84 ALA A CA 1
ATOM 657 C C . ALA A 1 84 ? 3.732 -6.631 -13.598 1.00 97.94 84 ALA A C 1
ATOM 659 O O . ALA A 1 84 ? 4.543 -5.946 -14.220 1.00 97.94 84 ALA A O 1
ATOM 660 N N . HIS A 1 85 ? 2.733 -6.058 -12.919 1.00 97.38 85 HIS A N 1
ATOM 661 C CA . HIS A 1 85 ? 2.599 -4.602 -12.818 1.00 97.38 85 HIS A CA 1
ATOM 662 C C . HIS A 1 85 ? 3.699 -3.954 -11.974 1.00 97.38 85 HIS A C 1
ATOM 664 O O . HIS A 1 85 ? 4.182 -2.881 -12.333 1.00 97.38 85 HIS A O 1
ATOM 670 N N . LEU A 1 86 ? 4.115 -4.592 -10.876 1.00 96.94 86 LEU A N 1
ATOM 671 C CA . LEU A 1 86 ? 5.259 -4.120 -10.094 1.00 96.94 86 LEU A CA 1
ATOM 672 C C . LEU A 1 86 ? 6.534 -4.139 -10.945 1.00 96.94 86 LEU A C 1
ATOM 674 O O . LEU A 1 86 ? 7.285 -3.171 -10.920 1.00 96.94 86 LEU A O 1
ATOM 678 N N . ASP A 1 87 ? 6.738 -5.194 -11.736 1.00 97.69 87 ASP A N 1
ATOM 679 C CA . ASP A 1 87 ? 7.864 -5.293 -12.667 1.00 97.69 87 ASP A CA 1
ATOM 680 C C . ASP A 1 87 ? 7.857 -4.186 -13.708 1.00 97.69 87 ASP A C 1
ATOM 682 O O . ASP A 1 87 ? 8.862 -3.503 -13.878 1.00 97.69 87 ASP A O 1
ATOM 686 N N . MET A 1 88 ? 6.704 -3.915 -14.315 1.00 97.94 88 MET A N 1
ATOM 687 C CA . MET A 1 88 ? 6.560 -2.830 -15.282 1.00 97.94 88 MET A CA 1
ATOM 688 C C . MET A 1 88 ? 6.940 -1.461 -14.692 1.00 97.94 88 MET A C 1
ATOM 690 O O . MET A 1 88 ? 7.541 -0.640 -15.380 1.00 97.94 88 MET A O 1
ATOM 694 N N . LEU A 1 89 ? 6.625 -1.205 -13.416 1.00 97.50 89 LEU A N 1
ATOM 695 C CA . LEU A 1 89 ? 7.011 0.038 -12.734 1.00 97.50 89 LEU A CA 1
ATOM 696 C C . LEU A 1 89 ? 8.522 0.142 -12.488 1.00 97.50 89 LEU A C 1
ATOM 698 O O . LEU A 1 89 ? 9.058 1.252 -12.446 1.00 97.50 89 LEU A O 1
ATOM 702 N N . VAL A 1 90 ? 9.203 -0.987 -12.298 1.00 97.62 90 VAL A N 1
ATOM 703 C CA . VAL A 1 90 ? 10.665 -1.031 -12.167 1.00 97.62 90 VAL A CA 1
ATOM 704 C C . VAL A 1 90 ? 11.327 -0.883 -13.535 1.00 97.62 90 VAL A C 1
ATOM 706 O O . VAL A 1 90 ? 12.233 -0.070 -13.689 1.00 97.62 90 VAL A O 1
ATOM 709 N N . GLU A 1 91 ? 10.847 -1.614 -14.542 1.00 97.75 91 GLU A N 1
ATOM 710 C CA . GLU A 1 91 ? 11.351 -1.569 -15.920 1.00 97.75 91 GLU A CA 1
ATOM 711 C C . GLU A 1 91 ? 11.182 -0.188 -16.563 1.00 97.75 91 GLU A C 1
ATOM 713 O O . GLU A 1 91 ? 12.044 0.252 -17.319 1.00 97.75 91 GLU A O 1
ATOM 718 N N . ALA A 1 92 ? 10.100 0.523 -16.236 1.00 97.75 92 ALA A N 1
ATOM 719 C CA . ALA A 1 92 ? 9.866 1.896 -16.677 1.00 97.75 92 ALA A CA 1
ATOM 720 C C . ALA A 1 92 ? 10.665 2.951 -15.882 1.00 97.75 92 ALA A C 1
ATOM 722 O O . ALA A 1 92 ? 10.434 4.145 -16.069 1.00 97.75 92 ALA A O 1
ATOM 723 N N . GLU A 1 93 ? 11.550 2.533 -14.969 1.00 95.88 93 GLU A N 1
ATOM 724 C CA . GLU A 1 93 ? 12.361 3.393 -14.092 1.00 95.88 93 GLU A CA 1
ATOM 725 C C . GLU A 1 93 ? 11.543 4.362 -13.213 1.00 95.88 93 GLU A C 1
ATOM 727 O O . GLU A 1 93 ? 12.068 5.340 -12.678 1.00 95.88 93 GLU A O 1
ATOM 732 N N . ILE A 1 94 ? 10.249 4.085 -13.009 1.00 96.44 94 ILE A N 1
ATOM 733 C CA . ILE A 1 94 ? 9.386 4.876 -12.117 1.00 96.44 94 ILE A CA 1
ATOM 734 C C . ILE A 1 94 ? 9.800 4.647 -10.658 1.00 96.44 94 ILE A C 1
ATOM 736 O O . ILE A 1 94 ? 9.733 5.553 -9.828 1.00 96.44 94 ILE A O 1
ATOM 740 N N . THR A 1 95 ? 10.247 3.431 -10.347 1.00 96.75 95 THR A N 1
ATOM 741 C CA . THR A 1 95 ? 10.736 3.024 -9.023 1.00 96.75 95 THR A CA 1
ATOM 742 C C . THR A 1 95 ? 11.983 2.155 -9.163 1.00 96.75 95 THR A C 1
ATOM 744 O O . THR A 1 95 ? 12.200 1.548 -10.207 1.00 96.75 95 THR A O 1
ATOM 747 N N . LYS A 1 96 ? 12.815 2.071 -8.120 1.00 94.94 96 LYS A N 1
ATOM 748 C CA . LYS A 1 96 ? 14.108 1.364 -8.164 1.00 94.94 96 LYS A CA 1
ATOM 749 C C . LYS A 1 96 ? 14.003 -0.115 -7.799 1.00 94.94 96 LYS A C 1
ATOM 751 O O . LYS A 1 96 ? 14.965 -0.857 -7.967 1.00 94.94 96 LYS A O 1
ATOM 756 N N . SER A 1 97 ? 12.880 -0.544 -7.225 1.00 95.44 97 SER A N 1
ATOM 757 C CA . SER A 1 97 ? 12.674 -1.922 -6.772 1.00 95.44 97 SER A CA 1
ATOM 758 C C . SER A 1 97 ? 11.192 -2.261 -6.643 1.00 95.44 97 SER A C 1
ATOM 760 O O . SER A 1 97 ? 10.379 -1.379 -6.381 1.00 95.44 97 SER A O 1
ATOM 762 N N . ARG A 1 98 ? 10.847 -3.554 -6.727 1.00 94.88 98 ARG A N 1
ATOM 763 C CA . ARG A 1 98 ? 9.462 -4.043 -6.573 1.00 94.88 98 ARG A CA 1
ATOM 764 C C . ARG A 1 98 ? 8.822 -3.640 -5.240 1.00 94.88 98 ARG A C 1
ATOM 766 O O . ARG A 1 98 ? 7.629 -3.353 -5.189 1.00 94.88 98 ARG A O 1
ATOM 773 N N . SER A 1 99 ? 9.594 -3.629 -4.150 1.00 93.06 99 SER A N 1
ATOM 774 C CA . SER A 1 99 ? 9.105 -3.209 -2.829 1.00 93.06 99 SER A CA 1
ATOM 775 C C . SER A 1 99 ? 8.810 -1.708 -2.781 1.00 93.06 99 SER A C 1
ATOM 777 O O . SER A 1 99 ? 7.839 -1.301 -2.145 1.00 93.06 99 SER A O 1
ATOM 779 N N . GLU A 1 100 ? 9.588 -0.892 -3.494 1.00 92.44 100 GLU A N 1
ATOM 780 C CA . GLU A 1 100 ? 9.304 0.532 -3.682 1.00 92.44 100 GLU A CA 1
ATOM 781 C C . GLU A 1 100 ? 8.075 0.747 -4.574 1.00 92.44 100 GLU A C 1
ATOM 783 O O . GLU A 1 100 ? 7.225 1.565 -4.229 1.00 92.44 100 GLU A O 1
ATOM 788 N N . SER A 1 101 ? 7.907 -0.032 -5.649 1.00 95.81 101 SER A N 1
ATOM 789 C CA . SER A 1 101 ? 6.691 -0.019 -6.478 1.00 95.81 101 SER A CA 1
ATOM 790 C C . SER A 1 101 ? 5.445 -0.351 -5.654 1.00 95.81 101 SER A C 1
ATOM 792 O O . SER A 1 101 ? 4.423 0.325 -5.760 1.00 95.81 101 SER A O 1
ATOM 794 N N . ALA A 1 102 ? 5.535 -1.354 -4.777 1.00 95.75 102 ALA A N 1
ATOM 795 C CA . ALA A 1 102 ? 4.442 -1.721 -3.885 1.00 95.75 102 ALA A CA 1
ATOM 796 C C . ALA A 1 102 ? 4.138 -0.600 -2.882 1.00 95.75 102 ALA A C 1
ATOM 798 O O . ALA A 1 102 ? 2.978 -0.233 -2.708 1.00 95.75 102 ALA A O 1
ATOM 799 N N . ALA A 1 103 ? 5.163 -0.009 -2.260 1.00 93.44 103 ALA A N 1
ATOM 800 C CA . ALA A 1 103 ? 4.989 1.123 -1.352 1.00 93.44 103 ALA A CA 1
ATOM 801 C C . ALA A 1 103 ? 4.346 2.329 -2.057 1.00 93.44 103 ALA A C 1
ATOM 803 O O . ALA A 1 103 ? 3.437 2.955 -1.506 1.00 93.44 103 ALA A O 1
ATOM 804 N N . PHE A 1 104 ? 4.768 2.612 -3.292 1.00 94.38 104 PHE A N 1
ATOM 805 C CA . PHE A 1 104 ? 4.195 3.654 -4.135 1.00 94.38 104 PHE A CA 1
ATOM 806 C C . PHE A 1 104 ? 2.701 3.408 -4.377 1.00 94.38 104 PHE A C 1
ATOM 808 O O . PHE A 1 104 ? 1.879 4.257 -4.028 1.00 94.38 104 PHE A O 1
ATOM 815 N N . LEU A 1 105 ? 2.330 2.221 -4.864 1.00 95.38 105 LEU A N 1
ATOM 816 C CA . LEU A 1 105 ? 0.934 1.862 -5.127 1.00 95.38 105 LEU A CA 1
ATOM 817 C C . LEU A 1 105 ? 0.068 1.853 -3.860 1.00 95.38 105 LEU A C 1
ATOM 819 O O . LEU A 1 105 ? -1.071 2.311 -3.901 1.00 95.38 105 LEU A O 1
ATOM 823 N N . ILE A 1 106 ? 0.594 1.387 -2.723 1.00 94.88 106 ILE A N 1
ATOM 824 C CA . ILE A 1 106 ? -0.114 1.441 -1.435 1.00 94.88 106 ILE A CA 1
ATOM 825 C C . ILE A 1 106 ? -0.380 2.896 -1.044 1.00 94.88 106 ILE A C 1
ATOM 827 O O . ILE A 1 106 ? -1.488 3.226 -0.622 1.00 94.88 106 ILE A O 1
ATOM 831 N N . SER A 1 107 ? 0.605 3.780 -1.211 1.00 93.56 107 SER A N 1
ATOM 832 C CA . SER A 1 107 ? 0.447 5.194 -0.870 1.00 93.56 107 SER A CA 1
ATOM 833 C C . SER A 1 107 ? -0.603 5.886 -1.744 1.00 93.56 107 SER A C 1
ATOM 835 O O . SER A 1 107 ? -1.452 6.610 -1.221 1.00 93.56 107 SER A O 1
ATOM 837 N N . GLU A 1 108 ? -0.616 5.606 -3.049 1.00 95.31 108 GLU A N 1
ATOM 838 C CA . GLU A 1 108 ? -1.631 6.118 -3.972 1.00 95.31 108 GLU A CA 1
ATOM 839 C C . GLU A 1 108 ? -3.009 5.511 -3.685 1.00 95.31 108 GLU A C 1
ATOM 841 O O . GLU A 1 108 ? -4.009 6.226 -3.671 1.00 95.31 108 GLU A O 1
ATOM 846 N N . GLY A 1 109 ? -3.073 4.224 -3.337 1.00 95.56 109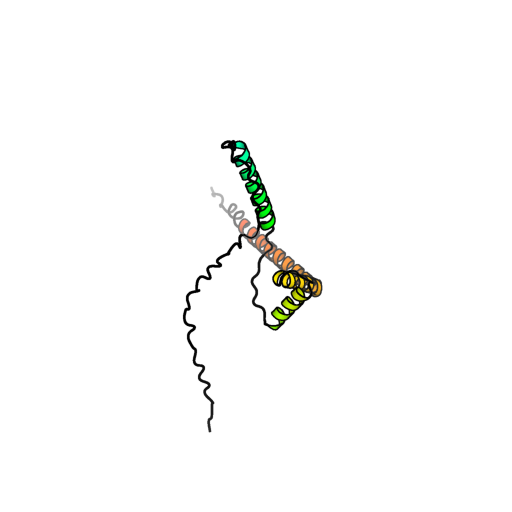 GLY A N 1
ATOM 847 C CA . GLY A 1 109 ? -4.301 3.559 -2.905 1.00 95.56 109 GLY A CA 1
ATOM 848 C C . GLY A 1 109 ? -4.894 4.155 -1.624 1.00 95.56 109 GLY A C 1
ATOM 849 O O . GLY A 1 109 ? -6.115 4.287 -1.518 1.00 95.56 109 GLY A O 1
ATOM 850 N N . ILE A 1 110 ? -4.053 4.572 -0.670 1.00 94.81 110 ILE A N 1
ATOM 851 C CA . ILE A 1 110 ? -4.493 5.272 0.548 1.00 94.81 110 ILE A CA 1
ATOM 852 C C . ILE A 1 110 ? -5.055 6.652 0.204 1.00 94.81 110 ILE A C 1
ATOM 854 O O . ILE A 1 110 ? -6.135 7.002 0.680 1.00 94.81 110 ILE A O 1
ATOM 858 N N . LYS A 1 111 ? -4.363 7.419 -0.649 1.00 94.81 111 LYS A N 1
ATOM 859 C CA . LYS A 1 111 ? -4.828 8.744 -1.093 1.00 94.81 111 LYS A CA 1
ATOM 860 C C . LYS A 1 111 ? -6.154 8.650 -1.847 1.00 94.81 111 LYS A C 1
ATOM 862 O O . LYS A 1 111 ? -7.080 9.399 -1.550 1.00 94.81 111 LYS A O 1
ATOM 867 N N . ALA A 1 112 ? -6.277 7.696 -2.768 1.00 96.50 112 ALA A N 1
ATOM 868 C CA . ALA A 1 112 ? -7.497 7.479 -3.541 1.00 96.50 112 ALA A CA 1
ATOM 869 C C . ALA A 1 112 ? -8.702 7.118 -2.652 1.00 96.50 112 ALA A C 1
ATOM 871 O O . ALA A 1 112 ? -9.832 7.490 -2.959 1.00 96.50 112 ALA A O 1
ATOM 872 N N . ASN A 1 113 ? -8.462 6.438 -1.526 1.00 95.69 113 ASN A N 1
ATOM 873 C CA . ASN A 1 113 ? -9.499 5.981 -0.599 1.00 95.69 113 ASN A CA 1
ATOM 874 C C . ASN A 1 113 ? -9.551 6.783 0.712 1.00 95.69 113 ASN A C 1
ATOM 876 O O . ASN A 1 113 ? -10.063 6.287 1.719 1.00 95.69 113 ASN A O 1
ATOM 880 N N . GLN A 1 114 ? -9.061 8.025 0.725 1.00 94.75 114 GLN A N 1
ATOM 881 C CA . GLN A 1 114 ? -8.938 8.825 1.948 1.00 94.75 114 GLN A CA 1
ATOM 882 C C . GLN A 1 114 ? -10.263 8.953 2.721 1.00 94.75 114 GLN A C 1
ATOM 884 O O . GLN A 1 114 ? -10.298 8.723 3.927 1.00 94.75 114 GLN A O 1
ATOM 889 N N . ALA A 1 115 ? -11.377 9.183 2.019 1.00 95.19 115 ALA A N 1
ATOM 890 C CA . ALA A 1 115 ? -12.701 9.293 2.635 1.00 95.19 115 ALA A CA 1
ATOM 891 C C . ALA A 1 115 ? -13.156 8.013 3.365 1.00 95.19 115 ALA A C 1
ATOM 893 O O . ALA A 1 115 ? -13.914 8.085 4.333 1.00 95.19 115 ALA A O 1
ATOM 894 N N . LEU A 1 116 ? -12.725 6.834 2.906 1.00 95.38 116 LEU A N 1
ATOM 895 C CA . LEU A 1 116 ? -13.003 5.568 3.583 1.00 95.38 116 LEU A CA 1
ATOM 896 C C . LEU A 1 116 ? -12.180 5.462 4.870 1.00 95.38 116 LEU A C 1
ATOM 898 O O . LEU A 1 116 ? -12.733 5.134 5.919 1.00 95.38 116 LEU A O 1
ATOM 902 N N . PHE A 1 117 ? -10.892 5.802 4.814 1.00 95.94 117 PHE A N 1
ATOM 903 C CA . PHE A 1 117 ? -10.028 5.794 5.994 1.00 95.94 117 PHE A CA 1
ATOM 904 C C . PHE A 1 117 ? -10.464 6.816 7.048 1.00 95.94 117 PHE A C 1
ATOM 906 O O . PHE A 1 117 ? -10.423 6.503 8.236 1.00 95.94 117 PHE A O 1
ATOM 913 N N . ASP A 1 118 ? -10.953 7.987 6.640 1.00 96.25 118 ASP A N 1
ATOM 914 C CA . ASP A 1 118 ? -11.473 8.997 7.566 1.00 96.25 118 ASP A CA 1
ATOM 915 C C . ASP A 1 118 ? -12.725 8.501 8.308 1.00 96.25 118 ASP A C 1
ATOM 917 O O . ASP A 1 118 ? -12.838 8.679 9.521 1.00 96.25 118 ASP A O 1
ATOM 921 N N . LYS A 1 119 ? -13.636 7.796 7.620 1.00 97.00 119 LYS A N 1
ATOM 922 C CA . LYS A 1 119 ? -14.800 7.159 8.263 1.00 97.00 119 LYS A CA 1
ATOM 923 C C . LYS A 1 119 ? -14.385 6.071 9.251 1.00 97.00 119 LYS A C 1
ATOM 925 O O . LYS A 1 119 ? -14.920 6.019 10.357 1.00 97.00 119 LYS A O 1
ATOM 930 N N . ILE A 1 120 ? -13.433 5.217 8.867 1.00 96.69 120 ILE A N 1
ATOM 931 C CA . ILE A 1 120 ? -12.891 4.178 9.755 1.00 96.69 120 ILE A CA 1
ATOM 932 C C . ILE A 1 120 ? -12.276 4.823 11.000 1.00 96.69 120 ILE A C 1
ATOM 934 O O . ILE A 1 120 ? -12.542 4.367 12.113 1.00 96.69 120 ILE A O 1
ATOM 938 N N . ARG A 1 121 ? -11.499 5.899 10.826 1.00 96.25 121 ARG A N 1
ATOM 939 C CA . ARG A 1 121 ? -10.890 6.643 11.933 1.00 96.25 121 ARG A CA 1
ATOM 940 C C . ARG A 1 121 ? -11.955 7.177 12.887 1.00 96.25 121 ARG A C 1
ATOM 942 O O . ARG A 1 121 ? -11.880 6.870 14.071 1.00 96.25 121 ARG A O 1
ATOM 949 N N . ALA A 1 122 ? -12.959 7.885 12.370 1.00 97.06 122 ALA A N 1
ATOM 950 C CA . ALA A 1 122 ? -14.018 8.478 13.184 1.00 97.06 122 ALA A CA 1
ATOM 951 C C . ALA A 1 122 ? -14.767 7.432 14.031 1.00 97.06 122 ALA A C 1
ATOM 953 O O . ALA A 1 122 ? -14.992 7.637 15.219 1.00 97.06 122 ALA A O 1
ATOM 954 N N . ILE A 1 123 ? -15.114 6.282 13.444 1.00 97.12 123 ILE A N 1
ATOM 955 C CA . ILE A 1 123 ? -15.803 5.206 14.176 1.00 97.12 123 ILE A CA 1
ATOM 956 C C . ILE A 1 123 ? -14.872 4.559 15.210 1.00 97.12 123 ILE A C 1
ATOM 958 O O . ILE A 1 123 ? -15.293 4.253 16.322 1.00 97.12 123 ILE A O 1
ATOM 962 N N . THR A 1 124 ? -13.599 4.350 14.869 1.00 96.88 124 THR A N 1
ATOM 963 C CA . THR A 1 124 ? -12.627 3.742 15.792 1.00 96.88 124 THR A CA 1
ATOM 964 C C . THR A 1 124 ? -12.384 4.631 17.012 1.00 96.88 124 THR A C 1
ATOM 966 O O . THR A 1 124 ? -12.289 4.124 18.128 1.00 96.88 124 THR A O 1
ATOM 969 N N . GLU A 1 125 ? -12.344 5.948 16.818 1.00 96.81 125 GLU A N 1
ATOM 970 C CA . GLU A 1 125 ? -12.219 6.933 17.894 1.00 96.81 125 GLU A CA 1
ATOM 971 C C . GLU A 1 125 ? -13.435 6.900 18.830 1.00 96.81 125 GLU A C 1
ATOM 973 O O . GLU A 1 125 ? -13.267 6.763 20.040 1.00 96.81 125 GLU A O 1
ATOM 978 N N . GLN A 1 126 ? -14.653 6.851 18.280 1.00 97.00 126 GLN A N 1
ATOM 979 C CA . GLN A 1 126 ? -15.873 6.663 19.077 1.00 97.00 126 GLN A CA 1
ATOM 980 C C . GLN A 1 126 ? -15.838 5.364 19.892 1.00 97.00 126 GLN A C 1
ATOM 982 O O . GLN A 1 126 ? -16.215 5.349 21.061 1.00 97.00 126 GLN A O 1
ATOM 987 N N . ILE A 1 127 ? -15.354 4.260 19.311 1.00 97.25 127 ILE A N 1
ATOM 988 C CA . ILE A 1 127 ? -15.207 2.991 20.041 1.00 97.25 127 ILE A CA 1
ATOM 989 C C . ILE A 1 127 ? -14.216 3.143 21.200 1.00 97.25 127 ILE A C 1
ATOM 991 O O . ILE A 1 127 ? -14.448 2.587 22.273 1.00 97.25 127 ILE A O 1
ATOM 995 N N . MET A 1 128 ? -13.112 3.866 21.007 1.00 95.69 128 MET A N 1
ATOM 996 C CA . MET A 1 128 ? -12.149 4.123 22.077 1.00 95.69 128 MET A CA 1
ATOM 997 C C . MET A 1 128 ? -12.760 4.965 23.198 1.00 95.69 128 MET A C 1
ATOM 999 O O . MET A 1 128 ? -12.610 4.600 24.363 1.00 95.69 128 MET A O 1
ATOM 1003 N N . GLU A 1 129 ? -13.489 6.028 22.860 1.00 96.06 129 GLU A N 1
ATOM 1004 C CA . GLU A 1 129 ? -14.193 6.867 23.834 1.00 96.06 129 GLU A CA 1
ATOM 1005 C C . GLU A 1 129 ? -15.231 6.073 24.627 1.00 96.06 129 GLU A C 1
ATOM 1007 O O . GLU A 1 129 ? -15.237 6.136 25.854 1.00 96.06 129 GLU A O 1
ATOM 1012 N N . LEU A 1 130 ? -16.057 5.270 23.952 1.00 96.56 130 LEU A N 1
ATOM 1013 C CA . LEU A 1 130 ? -17.059 4.417 24.595 1.00 96.56 130 LEU A CA 1
ATOM 1014 C C . LEU A 1 130 ? -16.414 3.363 25.504 1.00 96.56 130 LEU A C 1
ATOM 1016 O O . LEU A 1 130 ? -16.889 3.127 26.613 1.00 96.56 130 LEU A O 1
ATOM 1020 N N . ARG A 1 131 ? -15.305 2.744 25.073 1.00 95.31 131 ARG A N 1
ATOM 1021 C CA . ARG A 1 131 ? -14.537 1.809 25.916 1.00 95.31 131 ARG A CA 1
ATOM 1022 C C . ARG A 1 131 ? -13.992 2.495 27.164 1.00 95.31 131 ARG A C 1
ATOM 1024 O O . ARG A 1 131 ? -13.945 1.871 28.219 1.00 95.31 131 ARG A O 1
ATOM 1031 N N . GLU A 1 132 ? -13.578 3.748 27.045 1.00 95.50 132 GLU A N 1
ATOM 1032 C CA . GLU A 1 132 ? -13.058 4.521 28.167 1.00 95.50 132 GLU A CA 1
ATOM 1033 C C . GLU A 1 132 ? -14.166 4.997 29.116 1.00 95.50 132 GLU A C 1
ATOM 1035 O O . GLU A 1 132 ? -13.989 4.951 30.330 1.00 95.50 132 GLU A O 1
ATOM 1040 N N . GLN A 1 133 ? -15.324 5.399 28.585 1.00 93.62 133 GLN A N 1
ATOM 1041 C CA . GLN A 1 133 ? -16.516 5.706 29.381 1.00 93.62 133 GLN A CA 1
ATOM 1042 C C . GLN A 1 133 ? -16.964 4.487 30.192 1.00 93.62 133 GLN A C 1
ATOM 1044 O O . GLN A 1 133 ? -17.131 4.601 31.402 1.00 93.62 133 GLN A O 1
ATOM 1049 N N . LEU A 1 134 ? -17.041 3.310 29.560 1.00 92.75 134 LEU A N 1
ATOM 1050 C CA . LEU A 1 134 ? -17.386 2.060 30.239 1.00 92.75 134 LEU A CA 1
ATOM 1051 C C . LEU A 1 134 ? -16.429 1.750 31.399 1.00 92.75 134 LEU A C 1
ATOM 1053 O O . LEU A 1 134 ? -16.874 1.396 32.485 1.00 92.75 134 LEU A O 1
ATOM 1057 N N . ARG A 1 135 ? -15.111 1.886 31.187 1.00 93.44 135 ARG A N 1
ATOM 1058 C CA . ARG A 1 135 ? -14.126 1.673 32.261 1.00 93.44 135 ARG A CA 1
ATOM 1059 C C . ARG A 1 135 ? -14.320 2.649 33.413 1.00 93.44 135 ARG A C 1
ATOM 1061 O O . ARG A 1 135 ? -14.201 2.231 34.556 1.00 93.44 135 ARG A O 1
ATOM 1068 N N . ARG A 1 136 ? -14.602 3.921 33.117 1.00 92.88 136 ARG A N 1
ATOM 1069 C CA . ARG A 1 136 ? -14.840 4.946 34.139 1.00 92.88 136 ARG A CA 1
ATOM 1070 C C . ARG A 1 136 ? -16.085 4.651 34.964 1.00 92.88 136 ARG A C 1
ATOM 1072 O O . ARG A 1 136 ? -15.996 4.682 36.180 1.00 92.88 136 ARG A O 1
ATOM 1079 N N . GLU A 1 137 ? -17.209 4.337 34.327 1.00 90.62 137 GLU A N 1
ATOM 1080 C CA . GLU A 1 137 ? -18.458 4.041 35.041 1.00 90.62 137 GLU A CA 1
ATOM 1081 C C . GLU A 1 137 ? -18.332 2.790 35.917 1.00 90.62 137 GLU A C 1
ATOM 1083 O O . GLU A 1 137 ? -18.722 2.821 37.077 1.00 90.62 137 GLU A O 1
ATOM 1088 N N . VAL A 1 138 ? -17.709 1.720 35.412 1.00 90.31 138 VAL A N 1
ATOM 1089 C CA . VAL A 1 138 ? -17.497 0.489 36.196 1.00 90.31 138 VAL A CA 1
ATOM 1090 C C . VAL A 1 138 ? -16.475 0.688 37.324 1.00 90.31 138 VAL A C 1
ATOM 1092 O O . VAL A 1 138 ? -16.628 0.102 38.393 1.00 90.31 138 VAL A O 1
ATOM 1095 N N . ALA A 1 139 ? -15.442 1.511 37.118 1.00 80.38 139 ALA A N 1
ATOM 1096 C CA . ALA A 1 139 ? -14.492 1.846 38.180 1.00 80.38 139 ALA A CA 1
ATOM 1097 C C . ALA A 1 139 ? -15.153 2.678 39.291 1.00 80.38 139 ALA A C 1
ATOM 1099 O O . ALA A 1 139 ? -14.959 2.373 40.458 1.00 80.38 139 ALA A O 1
ATOM 1100 N N . LEU A 1 140 ? -15.993 3.657 38.935 1.00 63.22 140 LEU A N 1
ATOM 1101 C CA . LEU A 1 140 ? -16.732 4.472 39.907 1.00 63.22 140 LEU A CA 1
ATOM 1102 C C . LEU A 1 140 ? -17.694 3.630 40.757 1.00 63.22 140 LEU A C 1
ATOM 1104 O O . LEU A 1 140 ? -17.811 3.868 41.951 1.00 63.22 140 LEU A O 1
ATOM 1108 N N . THR A 1 141 ? -18.324 2.600 40.183 1.00 59.44 141 THR A N 1
ATOM 1109 C CA . THR A 1 141 ? -19.200 1.699 40.954 1.00 59.44 141 THR A CA 1
ATOM 1110 C C . THR A 1 141 ? -18.462 0.786 41.935 1.00 59.44 141 THR A C 1
ATOM 1112 O O . THR A 1 141 ? -19.106 0.219 42.804 1.00 59.44 141 THR A O 1
ATOM 1115 N N . ALA A 1 142 ? -17.143 0.608 41.802 1.00 57.84 142 ALA A N 1
ATOM 1116 C CA . ALA A 1 142 ? -16.366 -0.217 42.730 1.00 57.84 142 ALA A CA 1
ATOM 1117 C C . ALA A 1 142 ? -15.932 0.551 43.991 1.00 57.84 142 ALA A C 1
ATOM 1119 O O . ALA A 1 142 ? -15.672 -0.077 45.013 1.00 57.84 142 ALA A O 1
ATOM 1120 N N . ASP A 1 143 ? -15.884 1.885 43.921 1.00 55.62 143 ASP A N 1
ATOM 1121 C CA . ASP A 1 143 ? -15.472 2.745 45.036 1.00 55.62 143 ASP A CA 1
ATOM 1122 C C . ASP A 1 143 ? -16.671 3.162 45.924 1.00 55.62 143 ASP A C 1
ATOM 1124 O O . ASP A 1 143 ? -16.497 3.451 47.104 1.00 55.62 143 ASP A O 1
ATOM 1128 N N . GLU A 1 144 ? -17.908 3.144 45.404 1.00 55.03 144 GLU A N 1
ATOM 1129 C CA . GLU A 1 144 ? -19.123 3.528 46.158 1.00 55.03 144 GLU A CA 1
ATOM 1130 C C . GLU A 1 144 ? -19.596 2.474 47.189 1.00 55.03 144 GLU A C 1
ATOM 1132 O O . GLU A 1 144 ? -20.422 2.784 48.054 1.00 55.03 144 GLU A O 1
ATOM 1137 N N . ASP A 1 145 ? -19.058 1.249 47.141 1.00 53.81 145 ASP A N 1
ATOM 1138 C CA . ASP A 1 145 ? -19.394 0.164 48.076 1.00 53.81 145 ASP A CA 1
ATOM 1139 C C . ASP A 1 145 ? -18.549 0.183 49.373 1.00 53.81 145 ASP A C 1
ATOM 1141 O O . ASP A 1 145 ? -18.929 -0.466 50.350 1.00 53.81 145 ASP A O 1
ATOM 1145 N N . GLU A 1 146 ? -17.433 0.928 49.430 1.00 53.22 146 GLU A N 1
ATOM 1146 C CA . GLU A 1 146 ? -16.586 1.012 50.638 1.00 53.22 146 GLU A CA 1
ATOM 1147 C C . GLU A 1 146 ? -17.013 2.132 51.610 1.00 53.22 146 GLU A C 1
ATOM 1149 O O . GLU A 1 146 ? -16.850 1.977 52.820 1.00 53.22 146 GLU A O 1
ATOM 1154 N N . ASP A 1 147 ? -17.655 3.205 51.130 1.00 52.00 147 ASP A N 1
ATOM 1155 C CA . ASP A 1 147 ? -18.038 4.355 51.972 1.00 52.00 147 ASP A CA 1
ATOM 1156 C C . ASP A 1 147 ? -19.399 4.193 52.691 1.00 52.00 147 ASP A C 1
ATOM 1158 O O . ASP A 1 147 ? -19.701 4.933 53.627 1.00 52.00 147 ASP A O 1
ATOM 1162 N N . ASN A 1 148 ? -20.233 3.216 52.309 1.00 51.59 148 ASN A N 1
ATOM 1163 C CA . ASN A 1 148 ? -21.552 2.980 52.931 1.00 51.59 148 ASN A CA 1
ATOM 1164 C C . ASN A 1 148 ? -21.540 1.964 54.094 1.00 51.59 148 ASN A C 1
ATOM 1166 O O . ASN A 1 148 ? -22.593 1.660 54.658 1.00 51.59 148 ASN A O 1
ATOM 1170 N N . ALA A 1 149 ? -20.376 1.422 54.469 1.00 54.72 149 ALA A N 1
ATOM 1171 C CA . ALA A 1 149 ? -20.267 0.378 55.492 1.00 54.72 149 ALA A CA 1
ATOM 1172 C C . ALA A 1 149 ? -20.051 0.894 56.935 1.00 54.72 149 ALA A C 1
ATOM 1174 O O . ALA A 1 149 ? -20.021 0.079 57.858 1.00 54.72 149 ALA A O 1
ATOM 1175 N N . GLU A 1 150 ? -19.924 2.210 57.165 1.00 53.78 150 GLU A N 1
ATOM 1176 C CA . GLU A 1 150 ? -19.556 2.766 58.486 1.00 53.78 150 GLU A CA 1
ATOM 1177 C C . GLU A 1 150 ? -20.680 3.475 59.283 1.00 53.78 150 GLU A C 1
ATOM 1179 O O . GLU A 1 150 ? -20.409 3.960 60.380 1.00 53.78 150 GLU A O 1
ATOM 1184 N N . GLU A 1 151 ? -21.946 3.496 58.837 1.00 50.72 151 GLU A N 1
ATOM 1185 C CA . GLU A 1 151 ? -23.036 4.185 59.579 1.00 50.72 151 GLU A CA 1
ATOM 1186 C C . GLU A 1 151 ? -24.080 3.291 60.284 1.00 50.72 151 GLU A C 1
ATOM 1188 O O . GLU A 1 151 ? -25.049 3.817 60.829 1.00 50.72 151 GLU A O 1
ATOM 1193 N N . ASP A 1 152 ? -23.894 1.967 60.379 1.00 55.78 152 ASP A N 1
ATOM 1194 C CA . ASP A 1 152 ? -24.830 1.099 61.129 1.00 55.78 152 ASP A CA 1
ATOM 1195 C C . ASP A 1 152 ? -24.144 0.291 62.242 1.00 55.78 152 ASP A C 1
ATOM 1197 O O . ASP A 1 152 ? -24.150 -0.940 62.271 1.00 55.78 152 ASP A O 1
ATOM 1201 N N . THR A 1 153 ? -23.537 0.993 63.205 1.00 60.28 153 THR A N 1
ATOM 1202 C CA . THR A 1 153 ? -23.368 0.423 64.549 1.00 60.28 153 THR A CA 1
ATOM 1203 C C . THR A 1 153 ? -24.504 0.921 65.440 1.00 60.28 153 THR A C 1
ATOM 1205 O O . THR A 1 153 ? -24.525 2.112 65.770 1.00 60.28 153 THR A O 1
ATOM 1208 N N . PRO A 1 154 ? -25.443 0.060 65.877 1.00 59.56 154 PRO A N 1
ATOM 1209 C CA . PRO A 1 154 ? -26.470 0.481 66.814 1.00 59.56 154 PRO A CA 1
ATOM 1210 C C . PRO A 1 154 ? -25.814 0.890 68.136 1.00 59.56 154 PRO A C 1
ATOM 1212 O O . PRO A 1 154 ? -25.053 0.130 68.740 1.00 59.56 154 PRO A O 1
ATOM 1215 N N . SER A 1 155 ? -26.116 2.117 68.567 1.00 64.88 155 SER A N 1
ATOM 1216 C CA . SER A 1 155 ? -25.704 2.663 69.860 1.00 64.88 155 SER A CA 1
ATOM 1217 C C . SER A 1 155 ? -26.063 1.681 70.984 1.00 64.88 155 SER A C 1
ATOM 1219 O O . SER A 1 155 ? -27.210 1.224 71.026 1.00 64.88 155 SER A O 1
ATOM 1221 N N . PRO A 1 156 ? -25.145 1.378 71.921 1.00 63.66 156 PRO A N 1
ATOM 1222 C CA . PRO A 1 156 ? -25.477 0.593 73.100 1.00 63.66 156 PRO A CA 1
ATOM 1223 C C . PRO A 1 156 ? -26.581 1.308 73.880 1.00 63.66 156 PRO A C 1
ATOM 1225 O O . PRO A 1 156 ? -26.451 2.490 74.204 1.00 63.66 156 PRO A O 1
ATOM 1228 N N . VAL A 1 157 ? -27.680 0.600 74.122 1.00 58.97 157 VAL A N 1
ATOM 1229 C CA . VAL A 1 157 ? -28.767 1.056 74.987 1.00 58.97 157 VAL A CA 1
ATOM 1230 C C . VAL A 1 157 ? -28.381 0.682 76.419 1.00 58.97 157 VAL A C 1
ATOM 1232 O O . VAL A 1 157 ? -28.211 -0.506 76.680 1.00 58.97 157 VAL A O 1
ATOM 1235 N N . ASP A 1 158 ? -28.200 1.715 77.249 1.00 55.78 158 ASP A N 1
ATOM 1236 C CA . ASP A 1 158 ? -28.075 1.784 78.723 1.00 55.78 158 ASP A CA 1
ATOM 1237 C C . ASP A 1 158 ? -27.470 0.598 79.508 1.00 55.78 158 ASP A C 1
ATOM 1239 O O . ASP A 1 158 ? -28.110 -0.473 79.632 1.00 55.78 158 ASP A O 1
#

Secondary structure (DSSP, 8-state):
-----------------------------------------S---HHHHHHHHHHHHHHHHHHHHHHHS-PPP------HHHHHHHHHHHHTTSSSSHHHHHHHHHHHHHHHTHHHHHHHHHHHHHHHHHHHHHHHHHHHHHHTTTTTSSS--PPPP-

Sequence (158 aa):
MTEQEKIEVEIKEPTEETPEQVEVEVTVTDDAITRPEDKFKPGRTTKQLKEALRQAESFAQALSEALQGRGNVVMVRVNDEALAHLDMLVEAEITKSRSESAAFLISEGIKANQALFDKIRAITEQIMELREQLRREVALTADEDEDNAEEDTPSPVD